Protein AF-A0A932L9A8-F1 (afdb_monomer)

Sequence (144 aa):
MKPASPELDALWASGVFVYADCFEITLRDGQSTLLRLTDHDQDLSLAAETYAHAMIKGARLRVVRGLEVDEQTVEWTPPADYTLRGRPVRELVRKGLFDRGWIVQRRAFAPDWSSPVTGWITIFDGEITDASYLGLPITFNVSS

pLDDT: mean 89.75, std 6.95, range [55.03, 96.31]

Secondary structure (DSSP, 8-state):
-----HHHHHHHHHT--EEEEEEEEE-TTSS-EEEEEESSSS-EEETTEEEEE-EEEEEEEE--SSSSPPEEEEEEE--TT-EETTEEHHHHHHTTTTTT-EEEEEEEEESSTTSPP-EEEEEEEEEEEEEEESSSSEEEEEE-

Structure (mmCIF, N/CA/C/O backbone):
data_AF-A0A932L9A8-F1
#
_entry.id   AF-A0A932L9A8-F1
#
loop_
_atom_site.group_PDB
_atom_site.id
_atom_site.type_symbol
_atom_site.label_atom_id
_atom_site.label_alt_id
_atom_site.label_comp_id
_atom_site.label_asym_id
_atom_site.label_entity_id
_atom_site.label_seq_id
_atom_site.pdbx_PDB_ins_code
_atom_site.Cartn_x
_atom_site.Cartn_y
_atom_site.Cartn_z
_atom_site.occupancy
_atom_site.B_iso_or_equiv
_atom_site.auth_seq_id
_atom_site.auth_comp_id
_atom_site.auth_asym_id
_atom_site.auth_atom_id
_atom_site.pdbx_PDB_model_num
ATOM 1 N N . MET A 1 1 ? -1.277 8.692 -21.605 1.00 55.03 1 MET A N 1
ATOM 2 C CA . MET A 1 1 ? -0.455 7.591 -21.061 1.00 55.03 1 MET A CA 1
ATOM 3 C C . MET A 1 1 ? 0.166 8.115 -19.780 1.00 55.03 1 MET A C 1
ATOM 5 O O . MET A 1 1 ? 0.543 9.281 -19.776 1.00 55.03 1 MET A O 1
ATOM 9 N N . LYS A 1 2 ? 0.165 7.343 -18.688 1.00 70.31 2 LYS A N 1
ATOM 10 C CA . LYS A 1 2 ? 0.819 7.795 -17.451 1.00 70.31 2 LYS A CA 1
ATOM 11 C C . LYS A 1 2 ? 2.333 7.847 -17.694 1.00 70.31 2 LYS A C 1
ATOM 13 O O . LYS A 1 2 ? 2.818 6.976 -18.413 1.00 70.31 2 LYS A O 1
ATOM 18 N N . PRO A 1 3 ? 3.046 8.867 -17.192 1.00 74.81 3 PRO A N 1
ATOM 19 C CA . PRO A 1 3 ? 4.472 9.007 -17.459 1.00 74.81 3 PRO A CA 1
ATOM 20 C C . PRO A 1 3 ? 5.238 7.818 -16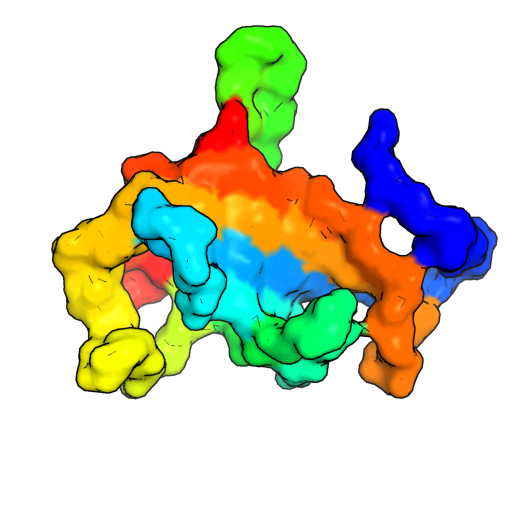.867 1.00 74.81 3 PRO A C 1
ATOM 22 O O . PRO A 1 3 ? 4.991 7.432 -15.725 1.00 74.81 3 PRO A O 1
ATOM 25 N N . ALA A 1 4 ? 6.141 7.249 -17.661 1.00 80.19 4 ALA A N 1
ATOM 26 C CA . ALA A 1 4 ? 7.084 6.210 -17.270 1.00 80.19 4 ALA A CA 1
ATOM 27 C C . ALA A 1 4 ? 8.508 6.767 -17.386 1.00 80.19 4 ALA A C 1
ATOM 29 O O . ALA A 1 4 ? 8.746 7.720 -18.133 1.00 80.19 4 ALA A O 1
ATOM 30 N N . SER A 1 5 ? 9.444 6.216 -16.614 1.00 86.19 5 SER A N 1
ATOM 31 C CA . SER A 1 5 ? 10.850 6.591 -16.750 1.00 86.19 5 SER A CA 1
ATOM 32 C C . SER A 1 5 ? 11.469 5.916 -17.987 1.00 86.19 5 SER A C 1
ATOM 34 O O . SER A 1 5 ? 10.996 4.850 -18.393 1.00 86.19 5 SER A O 1
ATOM 36 N N . PRO A 1 6 ? 12.536 6.479 -18.582 1.00 86.81 6 PRO A N 1
ATOM 37 C CA . PRO A 1 6 ? 13.205 5.866 -19.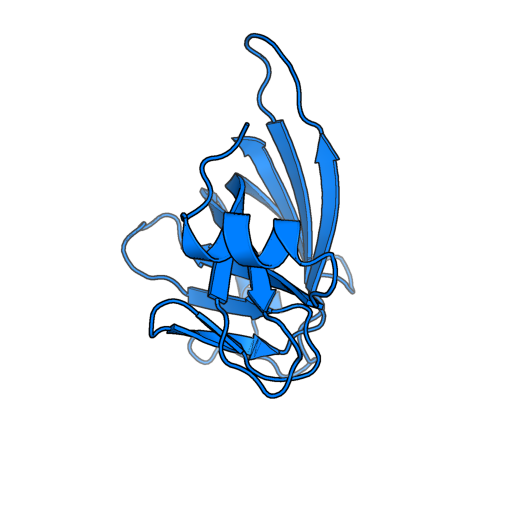733 1.00 86.81 6 PRO A CA 1
ATOM 38 C C . PRO A 1 6 ? 13.704 4.437 -19.464 1.00 86.81 6 PRO A C 1
ATOM 40 O O . PRO A 1 6 ? 13.705 3.592 -20.357 1.00 86.81 6 PRO A O 1
ATOM 43 N N . GLU A 1 7 ? 14.109 4.148 -18.226 1.00 88.38 7 GLU A N 1
ATOM 44 C CA . GLU A 1 7 ? 14.536 2.817 -17.786 1.00 88.38 7 GLU A CA 1
ATOM 45 C C . GLU A 1 7 ? 13.366 1.828 -17.782 1.00 88.38 7 GLU A C 1
ATOM 47 O O . GLU A 1 7 ? 13.528 0.663 -18.148 1.00 88.38 7 GLU A O 1
ATOM 52 N N . LEU A 1 8 ? 12.173 2.299 -17.408 1.00 89.88 8 LEU A N 1
ATOM 53 C CA . LEU A 1 8 ? 10.960 1.493 -17.423 1.00 89.88 8 LEU A CA 1
ATOM 54 C C . LEU A 1 8 ? 10.486 1.209 -18.854 1.00 89.88 8 LEU A C 1
ATOM 56 O O . LEU A 1 8 ? 10.094 0.080 -19.144 1.00 89.88 8 LEU A O 1
ATOM 60 N N . ASP A 1 9 ? 10.591 2.183 -19.760 1.00 91.94 9 ASP A N 1
ATOM 61 C CA . ASP A 1 9 ? 10.286 1.978 -21.182 1.00 91.94 9 ASP A CA 1
ATOM 62 C C . ASP A 1 9 ? 11.214 0.925 -21.809 1.00 91.94 9 ASP A C 1
ATOM 64 O O . ASP A 1 9 ? 10.758 0.047 -22.545 1.00 91.94 9 ASP A O 1
ATOM 68 N N . ALA A 1 10 ? 12.509 0.959 -21.475 1.00 90.69 10 ALA A N 1
ATOM 69 C CA . ALA A 1 10 ? 13.469 -0.059 -21.899 1.00 90.69 10 ALA A CA 1
ATOM 70 C C . ALA A 1 10 ? 13.137 -1.450 -21.331 1.00 90.69 10 ALA A C 1
ATOM 72 O O . ALA A 1 10 ? 13.203 -2.446 -22.057 1.00 90.69 10 ALA A O 1
ATOM 73 N N . LEU A 1 11 ? 12.733 -1.529 -20.058 1.00 92.06 11 LEU A N 1
ATOM 74 C CA . LEU A 1 11 ? 12.304 -2.784 -19.445 1.00 92.06 11 LEU A CA 1
ATOM 75 C C . LEU A 1 11 ? 11.045 -3.340 -20.124 1.00 92.06 11 LEU A C 1
ATOM 77 O O . LEU A 1 11 ? 10.997 -4.523 -20.455 1.00 92.06 11 LEU A O 1
ATOM 81 N N . TRP A 1 12 ? 10.044 -2.5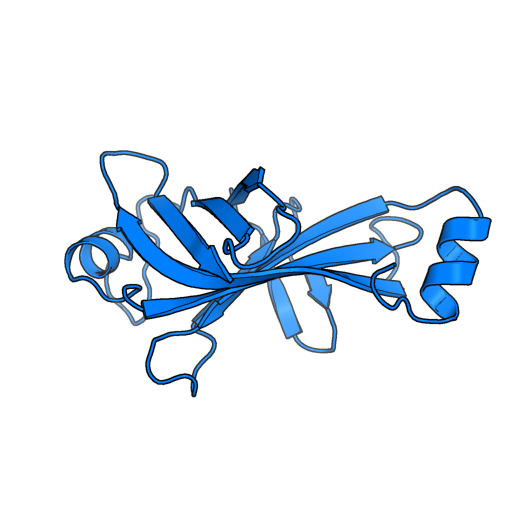07 -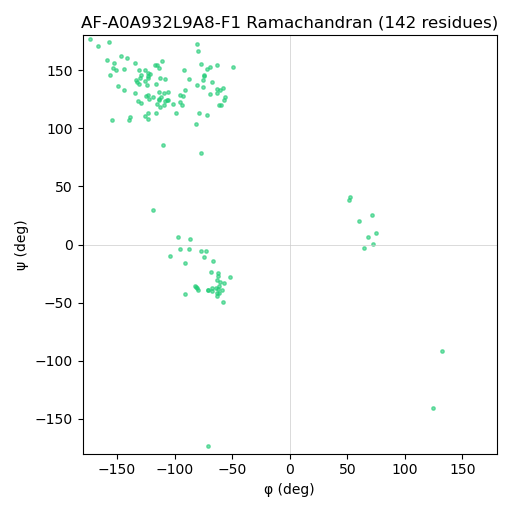20.402 1.00 91.94 12 TRP A N 1
ATOM 82 C CA . TRP A 1 12 ? 8.846 -2.939 -21.121 1.00 91.94 12 TRP A CA 1
ATOM 83 C C . TRP A 1 12 ? 9.142 -3.380 -22.552 1.00 91.94 12 TRP A C 1
ATOM 85 O O . TRP A 1 12 ? 8.578 -4.377 -23.004 1.00 91.94 12 TRP A O 1
ATOM 95 N N . ALA A 1 13 ? 10.060 -2.702 -23.243 1.00 92.00 13 ALA A N 1
ATOM 96 C CA . ALA A 1 13 ? 10.507 -3.105 -24.573 1.00 92.00 13 ALA A CA 1
ATOM 97 C C . ALA A 1 13 ? 11.181 -4.490 -24.580 1.00 92.00 13 ALA A C 1
ATOM 99 O O . ALA A 1 13 ? 11.125 -5.184 -25.594 1.00 92.00 13 ALA A O 1
ATOM 100 N N . SER A 1 14 ? 11.775 -4.919 -23.458 1.00 91.50 14 SER A N 1
ATOM 101 C CA . SER A 1 14 ? 12.356 -6.263 -23.329 1.00 91.50 14 SER A CA 1
ATOM 102 C C . SER A 1 14 ? 11.304 -7.385 -23.326 1.00 91.50 14 SER A C 1
ATOM 104 O O . SER A 1 14 ? 11.622 -8.526 -23.656 1.00 91.50 14 SER A O 1
ATOM 106 N N . GLY A 1 15 ? 10.053 -7.073 -22.959 1.00 91.62 15 GLY A N 1
ATOM 107 C CA . GLY A 1 15 ? 8.942 -8.026 -22.880 1.00 91.62 15 GLY A CA 1
ATOM 108 C C . GLY A 1 15 ? 8.998 -9.013 -21.706 1.00 91.62 15 GLY A C 1
ATOM 109 O O . GLY A 1 15 ? 8.088 -9.830 -21.573 1.00 91.62 15 GLY A O 1
ATOM 110 N N . VAL A 1 16 ? 10.022 -8.942 -20.850 1.00 92.19 16 VAL A N 1
ATOM 111 C CA . VAL A 1 16 ? 10.187 -9.815 -19.679 1.00 92.19 16 VAL A CA 1
ATOM 112 C C . VAL A 1 16 ? 10.361 -8.952 -18.436 1.00 92.19 16 VAL A C 1
ATOM 114 O O . VAL A 1 16 ? 11.365 -8.264 -18.281 1.00 92.19 16 VAL A O 1
ATOM 117 N N . PHE A 1 17 ? 9.360 -8.969 -17.559 1.00 94.88 17 PHE A N 1
ATOM 118 C CA . PHE A 1 17 ? 9.370 -8.223 -16.306 1.00 94.88 17 PHE A CA 1
ATOM 119 C C . PHE A 1 17 ? 8.381 -8.822 -15.305 1.00 94.88 17 PHE A C 1
ATOM 121 O O . PHE A 1 17 ? 7.411 -9.488 -15.675 1.00 94.88 17 PHE A O 1
ATOM 128 N N . VAL A 1 18 ? 8.608 -8.529 -14.031 1.00 95.19 18 VAL A N 1
ATOM 129 C CA . VAL A 1 18 ? 7.684 -8.782 -12.925 1.00 95.19 18 VAL A CA 1
ATOM 130 C C . VAL A 1 18 ? 7.153 -7.457 -12.385 1.00 95.19 18 VAL A C 1
ATOM 132 O O . VAL A 1 18 ? 7.765 -6.404 -12.588 1.00 95.19 18 VAL A O 1
ATOM 135 N N . TYR A 1 19 ? 6.003 -7.496 -11.712 1.00 95.38 19 TYR A N 1
ATOM 136 C CA . TYR A 1 19 ? 5.437 -6.315 -11.073 1.00 95.38 19 TYR A CA 1
ATOM 137 C C . TYR A 1 19 ? 4.746 -6.649 -9.754 1.00 95.38 19 TYR A C 1
ATOM 139 O O . TYR A 1 19 ? 4.191 -7.736 -9.605 1.00 95.38 19 TYR A O 1
ATOM 147 N N . ALA A 1 20 ? 4.741 -5.676 -8.846 1.00 95.75 20 ALA A N 1
ATOM 148 C CA . ALA A 1 20 ? 3.980 -5.681 -7.599 1.00 95.75 20 ALA A CA 1
ATOM 149 C C . ALA A 1 20 ? 3.216 -4.363 -7.454 1.00 95.75 20 ALA A C 1
ATOM 151 O O . ALA A 1 20 ? 3.677 -3.316 -7.925 1.00 95.75 20 ALA A O 1
ATOM 152 N N . ASP A 1 21 ? 2.074 -4.401 -6.780 1.00 95.88 21 ASP A N 1
ATOM 153 C CA . ASP A 1 21 ? 1.360 -3.206 -6.365 1.00 95.88 21 ASP A CA 1
ATOM 154 C C . ASP A 1 21 ? 1.811 -2.783 -4.956 1.00 95.88 21 ASP A C 1
ATOM 156 O O . ASP A 1 21 ? 1.908 -3.566 -4.010 1.00 95.88 21 ASP A O 1
ATOM 160 N N . CYS A 1 22 ? 2.095 -1.494 -4.828 1.00 95.38 22 CYS A N 1
ATOM 161 C CA . CYS A 1 22 ? 2.551 -0.815 -3.630 1.00 95.38 22 CYS A CA 1
ATOM 162 C C . CYS A 1 22 ? 1.526 0.250 -3.247 1.00 95.38 22 CYS A C 1
ATOM 164 O O . CYS A 1 22 ? 1.177 1.111 -4.053 1.00 95.38 22 CYS A O 1
ATOM 166 N N . PHE A 1 23 ? 1.071 0.218 -2.006 1.00 95.81 23 PHE A N 1
ATOM 167 C CA . PHE A 1 23 ? 0.070 1.114 -1.455 1.00 95.81 23 PHE A CA 1
ATOM 168 C C . PHE A 1 23 ? 0.715 1.988 -0.394 1.00 95.81 23 PHE A C 1
ATOM 170 O O . PHE A 1 23 ? 1.310 1.493 0.566 1.00 95.81 23 PHE A O 1
ATOM 177 N N . GLU A 1 24 ? 0.577 3.292 -0.564 1.00 94.88 24 GLU A N 1
ATOM 178 C CA . GLU A 1 24 ? 0.953 4.281 0.429 1.00 94.88 24 GLU A CA 1
ATOM 179 C C . GLU A 1 24 ? -0.313 4.894 1.019 1.00 94.88 24 GLU A C 1
ATOM 181 O O . GLU A 1 24 ? -1.133 5.422 0.274 1.00 94.88 24 GLU A O 1
ATOM 186 N N . ILE A 1 25 ? -0.470 4.818 2.342 1.00 93.50 25 ILE A N 1
ATOM 187 C CA . ILE A 1 25 ? -1.621 5.378 3.058 1.00 93.50 25 ILE A CA 1
ATOM 188 C C . ILE A 1 25 ? -1.139 6.503 3.974 1.00 93.50 25 ILE A C 1
ATOM 190 O O . ILE A 1 25 ? -0.324 6.277 4.879 1.00 93.50 25 ILE A O 1
ATOM 194 N N . THR A 1 26 ? -1.666 7.707 3.766 1.00 92.81 26 THR A N 1
ATOM 195 C CA . THR A 1 26 ? -1.387 8.897 4.581 1.00 92.81 26 THR A CA 1
ATOM 196 C C . THR A 1 26 ? -2.644 9.337 5.336 1.00 92.81 26 THR A C 1
ATOM 198 O O . THR A 1 26 ? -3.773 9.070 4.921 1.00 92.81 26 THR A O 1
ATOM 201 N N . LEU A 1 27 ? -2.464 9.975 6.496 1.00 87.06 27 LEU A N 1
ATOM 202 C CA . LEU A 1 27 ? -3.582 10.557 7.245 1.00 87.06 27 LEU A CA 1
ATOM 203 C C . LEU A 1 27 ? -4.016 11.896 6.666 1.00 87.06 27 LEU A C 1
ATOM 205 O O . LEU A 1 27 ? -3.272 12.552 5.945 1.00 87.06 27 LEU A O 1
ATOM 209 N N . ARG A 1 28 ? -5.188 12.353 7.113 1.00 81.75 28 ARG A N 1
ATOM 210 C CA . ARG A 1 28 ? -5.714 13.695 6.844 1.00 81.75 28 ARG A CA 1
ATOM 211 C C . ARG A 1 28 ? -4.737 14.829 7.181 1.00 81.75 28 ARG A C 1
ATOM 213 O O . ARG A 1 28 ? -4.827 15.899 6.590 1.00 81.75 28 ARG A O 1
ATOM 220 N N . ASP A 1 29 ? -3.832 14.630 8.143 1.00 74.25 29 ASP A N 1
ATOM 221 C CA . ASP A 1 29 ? -2.811 15.635 8.463 1.00 74.25 29 ASP A CA 1
ATOM 222 C C . ASP A 1 29 ? -1.791 15.834 7.328 1.00 74.25 29 ASP A C 1
ATOM 224 O O . ASP A 1 29 ? -1.075 16.833 7.337 1.00 74.25 29 ASP A O 1
ATOM 228 N N . GLY A 1 30 ? -1.743 14.923 6.346 1.00 60.72 30 GLY A N 1
ATOM 229 C CA . GLY A 1 30 ? -0.911 14.981 5.143 1.00 60.72 30 GLY A CA 1
ATOM 230 C C . GLY A 1 30 ? 0.596 14.934 5.406 1.00 60.72 30 GLY A C 1
ATOM 231 O O . GLY A 1 30 ? 1.379 14.925 4.462 1.00 60.72 30 GLY A O 1
ATOM 232 N N . GLN A 1 31 ? 1.016 14.915 6.673 1.00 59.50 31 GLN A N 1
ATOM 233 C CA . GLN A 1 31 ? 2.409 15.093 7.083 1.00 59.50 31 GLN A CA 1
ATOM 234 C C . GLN A 1 31 ? 3.082 13.782 7.483 1.00 59.50 31 GLN A C 1
ATOM 236 O O . GLN A 1 31 ? 4.291 13.756 7.701 1.00 59.50 31 GLN A O 1
ATOM 241 N N . SER A 1 32 ? 2.335 12.685 7.611 1.00 69.62 32 SER A N 1
ATOM 242 C CA . SER A 1 32 ? 2.905 11.390 7.981 1.00 69.62 32 SER A CA 1
ATOM 243 C C . SER A 1 32 ? 2.294 10.252 7.172 1.00 69.62 32 SER A C 1
ATOM 245 O O . SER A 1 32 ? 1.148 9.854 7.396 1.00 69.62 32 SER A O 1
ATOM 247 N N . THR A 1 33 ? 3.097 9.681 6.272 1.00 74.12 33 THR A N 1
ATOM 248 C CA . THR A 1 33 ? 2.834 8.358 5.702 1.00 74.12 33 THR A CA 1
ATOM 249 C C . THR A 1 33 ? 2.793 7.341 6.836 1.00 74.12 33 THR A C 1
ATOM 251 O O . THR A 1 33 ? 3.753 7.194 7.592 1.00 74.12 33 THR A O 1
ATOM 254 N N . LEU A 1 34 ? 1.656 6.665 6.991 1.00 81.44 34 LEU A N 1
ATOM 255 C CA . LEU A 1 34 ? 1.464 5.687 8.059 1.00 81.44 34 LEU A CA 1
ATOM 256 C C . LEU A 1 34 ? 1.843 4.284 7.636 1.00 81.44 34 LEU A C 1
ATOM 258 O O . LEU A 1 34 ? 2.392 3.530 8.435 1.00 81.44 34 LEU A O 1
ATOM 262 N N . LEU A 1 35 ? 1.445 3.917 6.422 1.00 91.00 35 LEU A N 1
ATOM 263 C CA . LEU A 1 35 ? 1.522 2.552 5.940 1.00 91.00 35 LEU A CA 1
ATOM 264 C C . LEU A 1 35 ? 2.088 2.567 4.531 1.00 91.00 35 LEU A C 1
ATOM 266 O O . LEU A 1 35 ? 1.613 3.302 3.666 1.00 91.00 35 LEU A O 1
ATOM 270 N N . ARG A 1 36 ? 3.093 1.725 4.327 1.00 94.94 36 ARG A N 1
ATOM 271 C CA . ARG A 1 36 ? 3.641 1.373 3.024 1.00 94.94 36 ARG A CA 1
ATOM 272 C C . ARG A 1 36 ? 3.536 -0.132 2.920 1.00 94.94 36 ARG A C 1
ATOM 274 O O . ARG A 1 36 ? 4.212 -0.843 3.658 1.00 94.94 36 ARG A O 1
ATOM 281 N N . LEU A 1 37 ? 2.616 -0.591 2.087 1.00 95.94 37 LEU A N 1
ATOM 282 C CA . LEU A 1 37 ? 2.232 -1.993 1.983 1.00 95.94 37 LEU A CA 1
ATOM 283 C C . LEU A 1 37 ? 2.433 -2.460 0.548 1.00 95.94 37 LEU A C 1
ATOM 285 O O . LEU A 1 37 ? 2.164 -1.698 -0.375 1.00 95.94 37 LEU A O 1
ATOM 289 N N . THR A 1 38 ? 2.867 -3.693 0.345 1.00 96.31 38 THR A N 1
ATOM 290 C CA . THR A 1 38 ? 2.919 -4.311 -0.984 1.00 96.31 38 THR A CA 1
ATOM 291 C C . THR A 1 38 ? 2.120 -5.604 -1.003 1.00 96.31 38 THR A C 1
ATOM 293 O O . THR A 1 38 ? 2.016 -6.277 0.022 1.00 96.31 38 THR A O 1
ATOM 296 N N . ASP A 1 39 ? 1.528 -5.917 -2.155 1.00 95.56 39 ASP A N 1
ATOM 297 C CA . ASP A 1 39 ? 0.873 -7.203 -2.414 1.00 95.56 39 ASP A CA 1
ATOM 298 C C . ASP A 1 39 ? 1.870 -8.337 -2.710 1.00 95.56 39 ASP A C 1
ATOM 300 O O . ASP A 1 39 ? 1.469 -9.493 -2.840 1.00 95.56 39 ASP A O 1
ATOM 304 N N . HIS A 1 40 ? 3.164 -8.017 -2.808 1.00 94.50 40 HIS A N 1
ATOM 305 C CA . HIS A 1 40 ? 4.227 -8.997 -2.953 1.00 94.50 40 HIS A CA 1
ATOM 306 C C . HIS A 1 40 ? 4.461 -9.777 -1.652 1.00 94.50 40 HIS A C 1
ATOM 308 O O . HIS A 1 40 ? 4.288 -9.251 -0.555 1.00 94.50 40 HIS A O 1
ATOM 314 N N . ASP A 1 41 ? 4.929 -11.022 -1.775 1.00 91.50 41 ASP A N 1
ATOM 315 C CA . ASP A 1 41 ? 5.187 -11.927 -0.644 1.00 91.50 41 ASP A CA 1
ATOM 316 C C . ASP A 1 41 ? 6.431 -11.551 0.186 1.00 91.50 41 ASP A C 1
ATOM 318 O O . ASP A 1 41 ? 6.722 -12.187 1.200 1.00 91.50 41 ASP A O 1
ATOM 322 N N . GLN A 1 42 ? 7.196 -10.546 -0.246 1.00 91.81 42 GLN A N 1
ATOM 323 C CA . GLN A 1 42 ? 8.391 -10.048 0.434 1.00 91.81 42 GLN A CA 1
ATOM 324 C C . GLN A 1 42 ? 8.385 -8.523 0.483 1.00 91.81 42 GLN A C 1
ATOM 326 O O . GLN A 1 42 ? 7.762 -7.861 -0.350 1.00 91.81 42 GLN A O 1
ATOM 331 N N . ASP A 1 43 ? 9.105 -7.971 1.457 1.00 93.56 43 ASP A N 1
ATOM 332 C CA . ASP A 1 43 ? 9.275 -6.528 1.568 1.00 93.56 43 ASP A CA 1
ATOM 333 C C . ASP A 1 43 ? 9.965 -5.981 0.317 1.00 93.56 43 ASP A C 1
ATOM 335 O O . ASP A 1 43 ? 10.985 -6.506 -0.137 1.00 93.56 43 ASP A O 1
ATOM 339 N N . LEU A 1 44 ? 9.416 -4.897 -0.226 1.00 92.62 44 LEU A N 1
ATOM 340 C CA . LEU A 1 44 ? 9.908 -4.286 -1.451 1.00 92.62 44 LEU A CA 1
ATOM 341 C C . LEU A 1 44 ? 10.487 -2.905 -1.163 1.00 92.62 44 LEU A C 1
ATOM 343 O O . LEU A 1 44 ? 9.846 -2.061 -0.539 1.00 92.62 44 LEU A O 1
ATOM 347 N N . SER A 1 45 ? 11.689 -2.649 -1.670 1.00 91.25 45 SER A N 1
ATOM 348 C CA . SER A 1 45 ? 12.306 -1.323 -1.611 1.00 91.25 45 SER A CA 1
ATOM 349 C C . SER A 1 45 ? 12.001 -0.537 -2.884 1.00 91.25 45 SER A C 1
ATOM 351 O O . SER A 1 45 ? 12.387 -0.941 -3.981 1.00 91.25 45 SER A O 1
ATOM 353 N N . LEU A 1 46 ? 11.339 0.609 -2.734 1.00 88.12 46 LEU A N 1
ATOM 354 C CA . LEU A 1 46 ? 10.942 1.509 -3.814 1.00 88.12 46 LEU A CA 1
ATOM 355 C C . LEU A 1 46 ? 11.327 2.945 -3.446 1.00 88.12 46 LEU A C 1
ATOM 357 O O . LEU A 1 46 ? 10.880 3.457 -2.426 1.00 88.12 46 LEU A O 1
ATOM 361 N N . ALA A 1 47 ? 12.123 3.615 -4.286 1.00 82.94 47 ALA A N 1
ATOM 362 C CA . ALA A 1 47 ? 12.517 5.020 -4.093 1.00 82.94 47 ALA A CA 1
ATOM 363 C C . ALA A 1 47 ? 13.126 5.330 -2.703 1.00 82.94 47 ALA A C 1
ATOM 365 O O . ALA A 1 47 ? 12.834 6.365 -2.114 1.00 82.94 47 ALA A O 1
ATOM 366 N N . ALA A 1 48 ? 13.974 4.426 -2.194 1.00 84.50 48 ALA A N 1
ATOM 367 C CA . ALA A 1 48 ? 14.573 4.457 -0.850 1.00 84.50 48 ALA A CA 1
ATOM 368 C C . ALA A 1 48 ? 13.602 4.237 0.329 1.00 84.50 48 ALA A C 1
ATOM 370 O O . ALA A 1 48 ? 14.022 4.311 1.480 1.00 84.50 48 ALA A O 1
ATOM 371 N N . GLU A 1 49 ? 12.342 3.900 0.056 1.00 90.50 49 GLU A N 1
ATOM 372 C CA . GLU A 1 49 ? 11.348 3.542 1.063 1.00 90.50 49 GLU A CA 1
ATOM 373 C C . GLU A 1 49 ? 11.048 2.043 1.023 1.00 90.50 49 GLU A C 1
ATOM 375 O O . GLU A 1 49 ? 10.974 1.436 -0.047 1.00 90.50 49 GLU A O 1
ATOM 380 N N . THR A 1 50 ? 10.844 1.440 2.192 1.00 93.00 50 THR A N 1
ATOM 381 C CA . THR A 1 50 ? 10.470 0.025 2.306 1.00 93.00 50 THR A CA 1
ATOM 382 C C . THR A 1 50 ? 8.956 -0.114 2.424 1.00 93.00 50 THR A C 1
ATOM 384 O O . THR A 1 50 ? 8.318 0.524 3.264 1.00 93.00 50 THR A O 1
ATOM 387 N N . TYR A 1 51 ? 8.391 -0.965 1.576 1.00 95.19 51 TYR A N 1
ATOM 388 C CA . TYR A 1 51 ? 7.001 -1.390 1.595 1.00 95.19 51 TYR A CA 1
ATOM 389 C C . TYR A 1 51 ? 6.943 -2.779 2.219 1.00 95.19 51 TYR A C 1
ATOM 391 O O . TYR A 1 51 ? 7.574 -3.707 1.719 1.00 95.19 51 TYR A O 1
ATOM 399 N N . ALA A 1 52 ? 6.200 -2.908 3.315 1.00 95.56 52 ALA A N 1
ATOM 400 C CA . ALA A 1 52 ? 6.047 -4.173 4.014 1.00 95.56 52 ALA A CA 1
ATOM 401 C C . ALA A 1 52 ? 5.092 -5.094 3.246 1.00 95.56 52 ALA A C 1
ATOM 403 O O . ALA A 1 52 ? 4.024 -4.649 2.811 1.00 95.56 52 ALA A O 1
ATOM 404 N N . HIS A 1 53 ? 5.447 -6.368 3.108 1.00 94.69 53 HIS A N 1
ATOM 405 C CA . HIS A 1 53 ? 4.544 -7.366 2.536 1.00 94.69 53 HIS A CA 1
ATOM 406 C C . HIS A 1 53 ? 3.244 -7.451 3.345 1.00 94.69 53 HIS A C 1
ATOM 408 O O . HIS A 1 53 ? 3.239 -7.470 4.580 1.00 94.69 53 HIS A O 1
ATOM 414 N N . ALA A 1 54 ? 2.112 -7.474 2.650 1.00 94.94 54 ALA A N 1
ATOM 415 C CA . ALA A 1 54 ? 0.804 -7.535 3.276 1.00 94.94 54 ALA A CA 1
ATOM 416 C C . ALA A 1 54 ? -0.224 -8.197 2.360 1.00 94.94 54 ALA A C 1
ATOM 418 O O . ALA A 1 54 ? -0.147 -8.144 1.140 1.00 94.94 54 ALA A O 1
ATOM 419 N N . MET A 1 55 ? -1.276 -8.745 2.967 1.00 94.50 55 MET A N 1
ATOM 420 C CA . MET A 1 55 ? -2.455 -9.185 2.228 1.00 94.50 55 MET A CA 1
ATOM 421 C C . MET A 1 55 ? -3.301 -7.958 1.851 1.00 94.50 55 MET A C 1
ATOM 423 O O . MET A 1 55 ? -4.272 -7.624 2.536 1.00 94.50 55 MET A O 1
ATOM 427 N N . ILE A 1 56 ? -2.885 -7.240 0.808 1.00 94.88 56 ILE A N 1
ATOM 428 C CA . ILE A 1 56 ? -3.528 -6.026 0.294 1.00 94.88 56 ILE A CA 1
ATOM 429 C C . ILE A 1 56 ? -3.764 -6.142 -1.212 1.00 94.88 56 ILE A C 1
ATOM 431 O O . ILE A 1 56 ? -2.981 -6.764 -1.918 1.00 94.88 56 ILE A O 1
ATOM 435 N N . LYS A 1 57 ? -4.854 -5.561 -1.718 1.00 93.12 57 LYS A N 1
ATOM 436 C CA . LYS A 1 57 ? -5.135 -5.508 -3.160 1.00 93.12 57 LYS A CA 1
ATOM 437 C C . LYS A 1 57 ? -6.008 -4.311 -3.530 1.00 93.12 57 LYS A C 1
ATOM 439 O O . LYS A 1 57 ? -6.872 -3.894 -2.757 1.00 93.12 57 LYS A O 1
ATOM 444 N N . GLY A 1 58 ? -5.853 -3.827 -4.760 1.00 87.56 58 GLY A N 1
ATOM 445 C CA . GLY A 1 58 ? -6.831 -2.952 -5.408 1.00 87.56 58 GLY A CA 1
ATOM 446 C C . GLY A 1 58 ? -7.960 -3.800 -5.994 1.00 87.56 58 GLY A C 1
ATOM 447 O O . GLY A 1 58 ? -7.772 -4.456 -7.014 1.00 87.56 58 GLY A O 1
ATOM 448 N N . ALA A 1 59 ? -9.121 -3.832 -5.342 1.00 78.38 59 ALA A N 1
ATOM 449 C CA . ALA A 1 59 ? -10.209 -4.752 -5.677 1.00 78.38 59 ALA A CA 1
ATOM 450 C C . ALA A 1 59 ? -11.067 -4.277 -6.861 1.00 78.38 59 ALA A C 1
ATOM 452 O O . ALA A 1 59 ? -11.532 -5.092 -7.659 1.00 78.38 59 ALA A O 1
ATOM 453 N N . ARG A 1 60 ? -11.306 -2.966 -6.975 1.00 80.94 60 ARG A N 1
ATOM 454 C CA . ARG A 1 60 ? -12.111 -2.358 -8.047 1.00 80.94 60 ARG A CA 1
ATOM 455 C C . ARG A 1 60 ? -11.516 -1.013 -8.419 1.00 80.94 60 ARG A C 1
ATOM 457 O O . ARG A 1 60 ? -11.232 -0.237 -7.521 1.00 80.94 60 ARG A O 1
ATOM 464 N N . LEU A 1 61 ? -11.353 -0.747 -9.712 1.00 88.94 61 LEU A N 1
ATOM 465 C CA . LEU A 1 61 ? -10.918 0.543 -10.243 1.00 88.94 61 LEU A CA 1
ATOM 466 C C . LEU A 1 61 ? -11.902 0.975 -11.333 1.00 88.94 61 LEU A C 1
ATOM 468 O O . LEU A 1 61 ? -12.095 0.255 -12.315 1.00 88.94 61 LEU A O 1
ATOM 472 N N . ARG A 1 62 ? -12.515 2.143 -11.157 1.00 90.12 62 ARG A N 1
ATOM 473 C CA . ARG A 1 62 ? -13.408 2.783 -12.119 1.00 90.12 62 ARG A CA 1
ATOM 474 C C . ARG A 1 62 ? -12.771 4.095 -12.553 1.00 90.12 62 ARG A C 1
ATOM 476 O O . ARG A 1 62 ? -12.650 5.010 -11.752 1.00 90.12 62 ARG A O 1
ATOM 483 N N . VAL A 1 63 ? -12.382 4.152 -13.824 1.00 85.81 63 VAL A N 1
ATOM 484 C CA . VAL A 1 63 ? -11.815 5.351 -14.448 1.00 85.81 63 VAL A CA 1
ATOM 485 C C . VAL A 1 63 ? -12.848 5.948 -15.389 1.00 85.81 63 VAL A C 1
ATOM 487 O O . VAL A 1 63 ? -13.341 5.253 -16.285 1.00 85.81 63 VAL A O 1
ATOM 490 N N . VAL A 1 64 ? -13.177 7.220 -15.198 1.00 85.44 64 VAL A N 1
ATOM 491 C CA . VAL A 1 64 ? -14.200 7.935 -15.963 1.00 85.44 64 VAL A CA 1
ATOM 492 C C . VAL A 1 64 ? -13.559 9.089 -16.732 1.00 85.44 64 VAL A C 1
ATOM 494 O O . VAL A 1 64 ? -12.490 9.589 -16.403 1.00 85.44 64 VAL A O 1
ATOM 497 N N . ARG A 1 65 ? -14.184 9.496 -17.839 1.00 83.38 65 ARG A N 1
ATOM 498 C CA . ARG A 1 65 ? -13.790 10.705 -18.574 1.00 83.38 65 ARG A CA 1
ATOM 499 C C . ARG A 1 65 ? -14.819 11.792 -18.307 1.00 83.38 65 ARG A C 1
ATOM 501 O O . ARG A 1 65 ? -16.006 11.543 -18.494 1.00 83.38 65 ARG A O 1
ATOM 508 N N . GLY A 1 66 ? -14.377 12.997 -17.963 1.00 81.69 66 GLY A N 1
ATOM 509 C CA . GLY A 1 66 ? -15.260 14.143 -17.742 1.00 81.69 66 GLY A CA 1
ATOM 510 C C . GLY A 1 66 ? -15.065 14.750 -16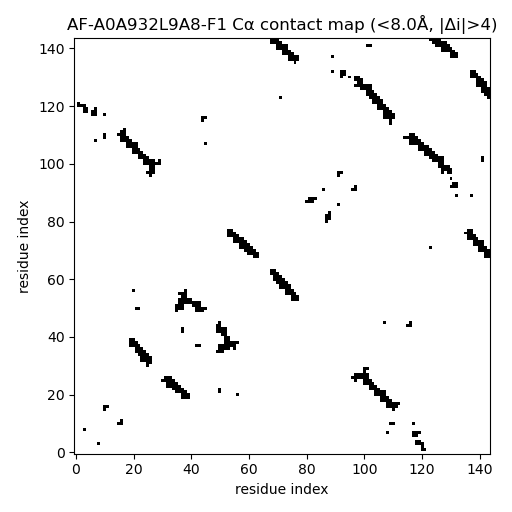.358 1.00 81.69 66 GLY A C 1
ATOM 511 O O . GLY A 1 66 ? -13.933 14.885 -15.914 1.00 81.69 66 GLY A O 1
ATOM 512 N N . LEU A 1 67 ? -16.166 15.152 -15.721 1.00 84.88 67 LEU A N 1
ATOM 513 C CA . LEU A 1 67 ? -16.175 15.780 -14.391 1.00 84.88 67 LEU A CA 1
ATOM 514 C C . LEU A 1 67 ? -16.437 14.783 -13.251 1.00 84.88 67 LEU A C 1
ATOM 516 O O . LEU A 1 67 ? -16.461 15.184 -12.091 1.00 84.88 67 LEU A O 1
ATOM 520 N N . GLU A 1 68 ? -16.698 13.516 -13.573 1.00 85.50 68 GLU A N 1
ATOM 521 C CA . GLU A 1 68 ? -16.832 12.463 -12.567 1.00 85.50 68 GLU A CA 1
ATOM 522 C C . GLU A 1 68 ? -15.453 12.070 -12.032 1.00 85.50 68 GLU A C 1
ATOM 524 O O . GLU A 1 68 ? -14.491 12.006 -12.797 1.00 85.50 68 GLU A O 1
ATOM 529 N N . VAL A 1 69 ? -15.389 11.806 -10.728 1.00 87.00 69 VAL A N 1
ATOM 530 C CA . VAL A 1 69 ? -14.183 11.337 -10.035 1.00 87.00 69 VAL A CA 1
ATOM 531 C C . VAL A 1 69 ? -13.911 9.870 -10.362 1.00 87.00 69 VAL A C 1
ATOM 533 O O . VAL A 1 69 ? -14.849 9.081 -10.528 1.00 87.00 69 VAL A O 1
ATOM 536 N N . ASP A 1 70 ? -12.634 9.496 -10.434 1.00 90.44 70 ASP A N 1
ATOM 537 C CA . ASP A 1 70 ? -12.261 8.085 -10.492 1.00 90.44 70 ASP A CA 1
ATOM 538 C C . ASP A 1 70 ? -12.445 7.468 -9.105 1.00 90.44 70 ASP A C 1
ATOM 540 O O . ASP A 1 70 ? -12.208 8.108 -8.080 1.00 90.44 70 ASP A O 1
ATOM 544 N N . GLU A 1 71 ? -12.855 6.206 -9.067 1.00 93.50 71 GLU A N 1
ATOM 545 C CA . GLU A 1 71 ? -13.147 5.499 -7.823 1.00 93.50 71 GLU A CA 1
ATOM 546 C C . GLU A 1 71 ? -12.319 4.223 -7.740 1.00 93.50 71 GLU A C 1
ATOM 548 O O . GLU A 1 71 ? -12.206 3.456 -8.704 1.00 93.50 71 GLU A O 1
ATOM 553 N N . GLN A 1 72 ? -11.776 3.958 -6.557 1.00 94.88 72 GLN A N 1
ATOM 554 C CA . GLN A 1 72 ? -11.087 2.719 -6.254 1.00 94.88 72 GLN A CA 1
ATOM 555 C C . GLN A 1 72 ? -11.532 2.145 -4.910 1.00 94.88 72 GLN A C 1
ATOM 557 O O . GLN A 1 72 ? -11.702 2.859 -3.928 1.00 94.88 72 GLN A O 1
ATOM 562 N N . THR A 1 73 ? -11.660 0.820 -4.855 1.00 94.56 73 THR A N 1
ATOM 563 C CA . THR A 1 73 ? -11.764 0.078 -3.596 1.00 94.56 73 THR A CA 1
ATOM 564 C C . THR A 1 73 ? -10.451 -0.649 -3.330 1.00 94.56 73 THR A C 1
ATOM 566 O O . THR A 1 73 ? -10.015 -1.455 -4.158 1.00 94.56 73 THR A O 1
ATOM 569 N N . VAL A 1 74 ? -9.843 -0.399 -2.171 1.00 95.38 74 VAL A N 1
ATOM 570 C CA . VAL A 1 74 ? -8.657 -1.113 -1.676 1.00 95.38 74 VAL A CA 1
ATOM 571 C C . VAL A 1 74 ? -9.061 -1.994 -0.501 1.00 95.38 74 VAL A C 1
ATOM 573 O O . VAL A 1 74 ? -9.721 -1.544 0.433 1.00 95.38 74 VAL A O 1
ATOM 576 N N . GLU A 1 75 ? -8.659 -3.260 -0.541 1.00 95.81 75 GLU A N 1
ATOM 577 C CA . GLU A 1 75 ? -8.934 -4.235 0.511 1.00 95.81 75 GLU A CA 1
ATOM 578 C C . GLU A 1 75 ? -7.628 -4.641 1.185 1.00 95.81 75 GLU A C 1
ATOM 580 O O . GLU A 1 75 ? -6.713 -5.128 0.522 1.00 95.81 75 GLU A O 1
ATOM 585 N N . TRP A 1 76 ? -7.557 -4.482 2.504 1.00 95.00 76 TRP A N 1
ATOM 586 C CA . TRP A 1 76 ? -6.406 -4.875 3.309 1.00 95.00 76 TRP A CA 1
ATOM 587 C C . TRP A 1 76 ? -6.819 -5.822 4.434 1.00 95.00 76 TRP A C 1
ATOM 589 O O . TRP A 1 76 ? -7.720 -5.540 5.225 1.00 95.00 76 TRP A O 1
ATOM 599 N N . THR A 1 77 ? -6.133 -6.955 4.526 1.00 94.81 77 THR A N 1
ATOM 600 C CA . THR A 1 77 ? -6.329 -7.971 5.562 1.00 94.81 77 THR A CA 1
ATOM 601 C C . THR A 1 77 ? -5.114 -7.978 6.491 1.00 94.81 77 THR A C 1
ATOM 603 O O . THR A 1 77 ? -4.184 -8.757 6.279 1.00 94.81 77 THR A O 1
ATOM 606 N N . PRO A 1 78 ? -5.072 -7.113 7.519 1.00 92.25 78 PRO A N 1
ATOM 607 C CA . PRO A 1 78 ? -3.986 -7.145 8.487 1.00 92.25 78 PRO A CA 1
ATOM 608 C C . PRO A 1 78 ? -4.052 -8.400 9.374 1.00 92.25 78 PRO A C 1
ATOM 610 O O . PRO A 1 78 ? -5.155 -8.890 9.667 1.00 92.25 78 PRO A O 1
ATOM 613 N N . PRO A 1 79 ? -2.899 -8.860 9.899 1.00 90.94 79 PRO A N 1
ATOM 614 C CA . PRO A 1 79 ? -2.845 -9.820 10.999 1.00 90.94 79 PRO A CA 1
ATOM 615 C C . PRO A 1 79 ? -3.752 -9.425 12.174 1.00 90.94 79 PRO A C 1
ATOM 617 O O . PRO A 1 79 ? -4.050 -8.247 12.396 1.00 90.94 79 PRO A O 1
ATOM 620 N N . ALA A 1 80 ? -4.222 -10.412 12.940 1.00 88.19 80 ALA A N 1
ATOM 621 C CA . ALA A 1 80 ? -5.178 -10.176 14.026 1.00 88.19 80 ALA A CA 1
ATOM 622 C C . ALA A 1 80 ? -4.625 -9.295 15.156 1.00 88.19 80 ALA A C 1
ATOM 624 O O . ALA A 1 80 ? -5.378 -8.547 15.779 1.00 88.19 80 ALA A O 1
ATOM 625 N N . ASP A 1 81 ? -3.321 -9.374 15.377 1.00 90.75 81 ASP A N 1
ATOM 626 C CA . ASP A 1 81 ? -2.529 -8.643 16.358 1.00 90.75 81 ASP A CA 1
ATOM 627 C C . ASP A 1 81 ? -1.843 -7.400 15.771 1.00 90.75 81 ASP A C 1
ATOM 629 O O . ASP A 1 81 ? -1.075 -6.736 16.467 1.00 90.75 81 ASP A O 1
ATOM 633 N N . TYR A 1 82 ? -2.132 -7.042 14.514 1.00 91.38 82 TYR A N 1
ATOM 634 C CA . TYR A 1 82 ? -1.530 -5.873 13.891 1.00 91.38 82 TYR A CA 1
ATOM 635 C C . TYR A 1 82 ? -1.900 -4.599 14.660 1.00 91.38 82 TYR A C 1
ATOM 637 O O . TYR A 1 82 ? -3.074 -4.215 14.782 1.00 91.38 82 TYR A O 1
ATOM 645 N N . THR A 1 83 ? -0.870 -3.912 15.147 1.00 91.50 83 THR A N 1
ATOM 646 C CA . THR A 1 83 ? -1.007 -2.633 15.836 1.00 91.50 83 THR A CA 1
ATOM 647 C C . THR A 1 83 ? -0.399 -1.510 15.016 1.00 91.50 83 THR A C 1
ATOM 649 O O . THR A 1 83 ? 0.632 -1.660 14.370 1.00 91.50 83 THR A O 1
ATOM 652 N N . LEU A 1 84 ? -1.044 -0.351 15.074 1.00 88.44 84 LEU A N 1
ATOM 653 C CA . LEU A 1 84 ? -0.556 0.891 14.504 1.00 88.44 84 LEU A CA 1
ATOM 654 C C . LEU A 1 84 ? -0.477 1.919 15.629 1.00 88.44 84 LEU A C 1
ATOM 656 O O . LEU A 1 84 ? -1.451 2.133 16.352 1.00 88.44 84 LEU A O 1
ATOM 660 N N . ARG A 1 85 ? 0.702 2.522 15.825 1.00 85.00 85 ARG A N 1
ATOM 661 C CA . ARG A 1 85 ? 0.970 3.445 16.949 1.00 85.00 85 ARG A CA 1
ATOM 662 C C . ARG A 1 85 ? 0.576 2.845 18.317 1.00 85.00 85 ARG A C 1
ATOM 664 O O . ARG A 1 85 ? 0.014 3.529 19.170 1.00 85.00 85 ARG A O 1
ATOM 671 N N . GLY A 1 86 ? 0.825 1.544 18.503 1.00 87.62 86 GLY A N 1
ATOM 672 C CA . GLY A 1 86 ? 0.541 0.814 19.745 1.00 87.62 86 GLY A CA 1
ATOM 673 C C . GLY A 1 86 ? -0.936 0.497 20.004 1.00 87.62 86 GLY A C 1
ATOM 674 O O . GLY A 1 86 ? -1.271 0.056 21.100 1.00 87.62 86 GLY A O 1
ATOM 675 N N . ARG A 1 87 ? -1.834 0.715 19.033 1.00 90.12 87 ARG A N 1
ATOM 676 C CA . ARG A 1 87 ? -3.261 0.368 19.143 1.00 90.12 87 ARG A CA 1
ATOM 677 C C . ARG A 1 87 ? -3.683 -0.595 18.036 1.00 90.12 87 ARG A C 1
ATOM 679 O O . ARG A 1 87 ? -3.160 -0.482 16.928 1.00 90.12 87 ARG A O 1
ATOM 686 N N . PRO A 1 88 ? -4.633 -1.514 18.280 1.00 91.38 88 PRO A N 1
ATOM 687 C CA . PRO A 1 88 ? -5.146 -2.395 17.235 1.00 91.38 88 PRO A CA 1
ATOM 688 C C . PRO A 1 88 ? -5.687 -1.591 16.049 1.00 91.38 88 PRO A C 1
ATOM 690 O O . PRO A 1 88 ? -6.548 -0.725 16.218 1.00 91.38 88 PRO A O 1
ATOM 693 N N . VAL A 1 89 ? -5.228 -1.891 14.830 1.00 91.00 89 VAL A N 1
ATOM 694 C CA . VAL A 1 89 ? -5.629 -1.113 13.641 1.00 91.00 89 VAL A CA 1
ATOM 695 C C . VAL A 1 89 ? -7.138 -1.149 13.396 1.00 91.00 89 VAL A C 1
ATOM 697 O O . VAL A 1 89 ? -7.738 -0.157 12.998 1.00 91.00 89 VAL A O 1
ATOM 700 N N . ARG A 1 90 ? -7.781 -2.266 13.744 1.00 89.31 90 ARG A N 1
ATOM 701 C CA . ARG A 1 90 ? -9.235 -2.465 13.648 1.00 89.31 90 ARG A CA 1
ATOM 702 C C . ARG A 1 90 ? -10.019 -1.478 14.517 1.00 89.31 90 ARG A C 1
ATOM 704 O O . ARG A 1 90 ? -11.097 -1.032 14.134 1.00 89.31 90 ARG A O 1
ATOM 711 N N . GLU A 1 91 ? -9.487 -1.134 15.688 1.00 90.44 91 GLU A N 1
ATOM 712 C CA . GLU A 1 91 ? -10.075 -0.121 16.567 1.00 90.44 91 GLU A CA 1
ATOM 713 C C . GLU A 1 91 ? -9.911 1.279 15.968 1.00 90.44 91 GLU A C 1
ATOM 715 O O . GLU A 1 91 ? -10.830 2.089 16.028 1.00 90.44 91 GLU A O 1
ATOM 720 N N . LEU A 1 92 ? -8.756 1.549 15.356 1.00 89.69 92 LEU A N 1
ATOM 721 C CA . LEU A 1 92 ? -8.455 2.835 14.734 1.00 89.69 92 LEU A CA 1
ATOM 722 C C . LEU A 1 92 ? -9.326 3.108 13.502 1.00 89.69 92 LEU A C 1
ATOM 724 O O . LEU A 1 92 ? -9.819 4.225 13.368 1.00 89.69 92 LEU A O 1
ATOM 728 N N . VAL A 1 93 ? -9.583 2.097 12.663 1.00 91.00 93 VAL A N 1
ATOM 729 C CA . VAL A 1 93 ? -10.542 2.199 11.544 1.00 91.00 93 VAL A CA 1
ATOM 730 C C . VAL A 1 93 ? -11.926 2.575 12.066 1.00 91.00 93 VAL A C 1
ATOM 732 O O . VAL A 1 93 ? -12.506 3.553 11.620 1.00 91.00 93 VAL A O 1
ATOM 735 N N . ARG A 1 94 ? -12.429 1.872 13.089 1.00 88.62 94 ARG A N 1
ATOM 736 C CA . ARG A 1 94 ? -13.740 2.178 13.696 1.00 88.62 94 ARG A CA 1
ATOM 737 C C . ARG A 1 94 ? -13.820 3.568 14.327 1.00 88.62 94 ARG A C 1
ATOM 739 O O . ARG A 1 94 ? -14.914 4.094 14.493 1.00 88.62 94 ARG A O 1
ATOM 746 N N . LYS A 1 95 ? -12.680 4.133 14.722 1.00 89.44 95 LYS A N 1
ATOM 747 C CA . LYS A 1 95 ? -12.568 5.494 15.261 1.00 89.44 95 LYS A CA 1
ATOM 748 C C . LYS A 1 95 ? -12.399 6.557 14.170 1.00 89.44 95 LYS A C 1
ATOM 750 O O . LYS A 1 95 ? -12.187 7.714 14.521 1.00 89.44 95 LYS A O 1
ATOM 755 N N . GLY A 1 96 ? -12.467 6.177 12.893 1.00 87.81 96 GLY A N 1
ATOM 756 C CA . GLY A 1 96 ? -12.350 7.092 11.761 1.00 87.81 96 GLY A CA 1
ATOM 757 C C . GLY A 1 96 ? -10.937 7.633 11.561 1.00 87.81 96 GLY A C 1
ATOM 758 O O . GLY A 1 96 ? -10.766 8.730 11.042 1.00 87.81 96 GLY A O 1
ATOM 759 N N . LEU A 1 97 ? -9.894 6.910 12.004 1.00 88.50 97 LEU A N 1
ATOM 760 C CA . LEU A 1 97 ? -8.514 7.396 11.867 1.00 88.50 97 LEU A CA 1
ATOM 761 C C . LEU A 1 97 ? -8.145 7.642 10.396 1.00 88.50 97 LEU A C 1
ATOM 763 O O . LEU A 1 97 ? -7.435 8.596 10.103 1.00 88.50 97 LEU A O 1
ATOM 767 N N . PHE A 1 98 ? -8.601 6.770 9.498 1.00 89.94 98 PHE A N 1
ATOM 768 C CA . PHE A 1 98 ? -8.279 6.823 8.072 1.00 89.94 98 PHE A CA 1
ATOM 769 C C . PHE A 1 98 ? -9.240 7.704 7.268 1.00 89.94 98 PHE A C 1
ATOM 771 O O . PHE A 1 98 ? -9.015 7.901 6.076 1.00 89.94 98 PHE A O 1
ATOM 778 N N . ASP A 1 99 ? -10.283 8.244 7.900 1.00 88.19 99 ASP A N 1
ATOM 779 C CA . ASP A 1 99 ? -11.266 9.075 7.215 1.00 88.19 99 ASP A CA 1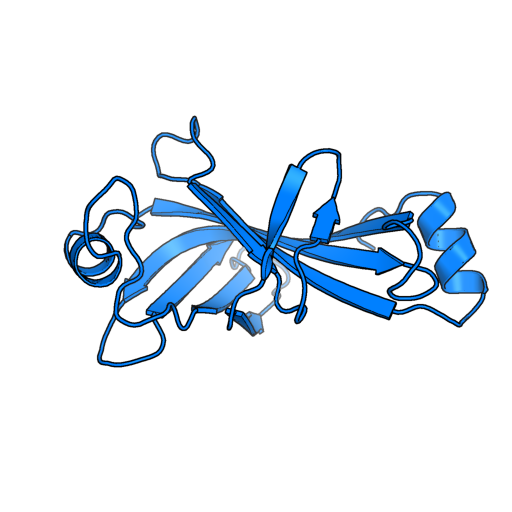
ATOM 780 C C . ASP A 1 99 ? -10.580 10.328 6.682 1.00 88.19 99 ASP A C 1
ATOM 782 O O . ASP A 1 99 ? -9.866 11.028 7.415 1.00 88.19 99 ASP A O 1
ATOM 786 N N . ARG A 1 100 ? -10.811 10.624 5.397 1.00 89.88 100 ARG A N 1
ATOM 787 C CA . ARG A 1 100 ? -10.167 11.741 4.694 1.00 89.88 100 ARG A CA 1
ATOM 788 C C . ARG A 1 100 ? -8.641 11.652 4.651 1.00 89.88 100 ARG A C 1
ATOM 790 O O . ARG A 1 100 ? -7.958 12.666 4.503 1.00 89.88 100 ARG A O 1
ATOM 797 N N . GLY A 1 101 ? -8.099 10.453 4.854 1.00 92.25 101 GLY A N 1
ATOM 798 C CA . GLY A 1 101 ? -6.723 10.137 4.506 1.00 92.25 101 GLY A CA 1
ATOM 799 C C . GLY A 1 101 ? -6.549 10.062 2.993 1.00 92.25 101 GLY A C 1
ATOM 800 O O . GLY A 1 101 ? -7.468 10.344 2.229 1.00 92.25 101 GLY A O 1
ATOM 801 N N . TRP A 1 102 ? -5.370 9.649 2.559 1.00 94.31 102 TRP A N 1
ATOM 802 C CA . TRP A 1 102 ? -5.038 9.540 1.145 1.00 94.31 102 TRP A CA 1
ATOM 803 C C . TRP A 1 102 ? -4.440 8.171 0.851 1.00 94.31 102 TRP A C 1
ATOM 805 O O . TRP A 1 102 ? -3.696 7.637 1.679 1.00 94.31 102 TRP A O 1
ATOM 815 N N . ILE A 1 103 ? -4.748 7.605 -0.316 1.00 94.94 103 ILE A N 1
ATOM 816 C CA . ILE A 1 103 ? -4.114 6.379 -0.805 1.00 94.94 103 ILE A CA 1
ATOM 817 C C . ILE A 1 103 ? -3.489 6.637 -2.165 1.00 94.94 103 ILE A C 1
ATOM 819 O O . ILE A 1 103 ? -4.154 7.082 -3.099 1.00 94.94 103 ILE A O 1
ATOM 823 N N . VAL A 1 104 ? -2.215 6.272 -2.280 1.00 94.44 104 VAL A N 1
ATOM 824 C CA . VAL A 1 104 ? -1.510 6.200 -3.557 1.00 94.44 104 VAL A CA 1
ATOM 825 C C . VAL A 1 104 ? -1.190 4.743 -3.849 1.00 94.44 104 VAL A C 1
ATOM 827 O O . VAL A 1 104 ? -0.438 4.107 -3.111 1.00 94.44 104 VAL A O 1
ATOM 830 N N . GLN A 1 105 ? -1.729 4.216 -4.945 1.00 95.25 105 GLN A N 1
ATOM 831 C CA . GLN A 1 105 ? -1.327 2.923 -5.484 1.00 95.25 105 GLN A CA 1
ATOM 832 C C . GLN A 1 105 ? -0.284 3.142 -6.576 1.00 95.25 105 GLN A C 1
ATOM 834 O O . GLN A 1 105 ? -0.544 3.796 -7.589 1.00 95.25 105 GLN A O 1
ATOM 839 N N . ARG A 1 106 ? 0.886 2.533 -6.415 1.00 94.56 106 ARG A N 1
ATOM 840 C CA . ARG A 1 106 ? 1.957 2.484 -7.411 1.00 94.56 106 ARG A CA 1
ATOM 841 C C . ARG A 1 106 ? 2.175 1.044 -7.837 1.00 94.56 106 ARG A C 1
ATOM 843 O O . ARG A 1 106 ? 2.209 0.165 -6.994 1.00 94.56 106 ARG A O 1
ATOM 850 N N . ARG A 1 107 ? 2.367 0.803 -9.127 1.00 94.50 107 ARG A N 1
ATOM 851 C CA . ARG A 1 107 ? 2.821 -0.489 -9.636 1.00 94.50 107 ARG A CA 1
ATOM 852 C C . ARG A 1 107 ? 4.310 -0.415 -9.899 1.00 94.50 107 ARG A C 1
ATOM 854 O O . ARG A 1 107 ? 4.723 0.344 -10.775 1.00 94.50 107 ARG A O 1
ATOM 861 N N . ALA A 1 108 ? 5.084 -1.157 -9.122 1.00 94.75 108 ALA A N 1
ATOM 862 C CA . ALA A 1 108 ? 6.528 -1.274 -9.246 1.00 94.75 108 ALA A CA 1
ATOM 863 C C . ALA A 1 108 ? 6.887 -2.390 -10.231 1.00 94.75 108 ALA A C 1
ATOM 865 O O . ALA A 1 108 ? 6.229 -3.426 -10.245 1.00 94.75 108 ALA A O 1
ATOM 866 N N . PHE A 1 109 ? 7.930 -2.184 -11.035 1.00 95.06 109 PHE A N 1
ATOM 867 C CA . PHE A 1 109 ? 8.399 -3.123 -12.053 1.00 95.06 109 PHE A CA 1
ATOM 868 C C . PHE A 1 109 ? 9.880 -3.443 -11.873 1.00 95.06 109 PHE A C 1
ATOM 870 O O . PHE A 1 109 ? 10.692 -2.550 -11.617 1.00 95.06 109 PHE A O 1
ATOM 877 N N . ALA A 1 110 ? 10.237 -4.706 -12.078 1.00 94.31 110 ALA A N 1
ATOM 878 C CA . ALA A 1 110 ? 11.615 -5.188 -12.065 1.00 94.31 110 ALA A CA 1
ATOM 879 C C . ALA A 1 110 ? 11.825 -6.246 -13.169 1.00 94.31 110 ALA A C 1
ATOM 881 O O . ALA A 1 110 ? 10.843 -6.823 -13.642 1.00 94.31 110 ALA A O 1
ATOM 882 N N . PRO A 1 111 ? 13.071 -6.531 -13.591 1.00 94.50 111 PRO A N 1
ATOM 883 C CA . PRO A 1 111 ? 13.363 -7.618 -14.530 1.00 94.50 111 PRO A CA 1
ATOM 884 C C . PRO A 1 111 ? 12.979 -8.987 -13.955 1.00 94.50 111 PRO A C 1
ATOM 886 O O . PRO A 1 111 ? 12.430 -9.837 -14.652 1.00 94.50 111 PRO A O 1
ATOM 889 N N . ASP A 1 112 ? 13.222 -9.164 -12.658 1.00 93.81 112 ASP A N 1
ATOM 890 C CA . ASP A 1 112 ? 12.884 -10.331 -11.853 1.00 93.81 112 ASP A CA 1
ATOM 891 C C . ASP A 1 112 ? 12.801 -9.919 -10.368 1.00 93.81 112 ASP A C 1
ATOM 893 O O . ASP A 1 112 ? 13.118 -8.784 -10.015 1.00 93.81 112 ASP A O 1
ATOM 897 N N . TRP A 1 113 ? 12.378 -10.836 -9.493 1.00 92.12 113 TRP A N 1
ATOM 898 C CA . TRP A 1 113 ? 12.229 -10.576 -8.052 1.00 92.12 113 TRP A CA 1
ATOM 899 C C . TRP A 1 113 ? 13.549 -10.514 -7.271 1.00 92.12 113 TRP A C 1
ATOM 901 O O . TRP A 1 113 ? 13.550 -10.134 -6.104 1.00 92.12 113 TRP A O 1
ATOM 911 N N . SER A 1 114 ? 14.667 -10.913 -7.883 1.00 91.62 114 SER A N 1
ATOM 912 C CA . SER A 1 114 ? 16.003 -10.818 -7.278 1.00 91.62 114 SER A CA 1
ATOM 913 C C . SER A 1 114 ? 16.714 -9.503 -7.606 1.00 91.62 114 SER A C 1
ATOM 915 O O . SER A 1 114 ? 17.686 -9.133 -6.945 1.00 91.62 114 SER A O 1
ATOM 917 N N . SER A 1 115 ? 16.217 -8.795 -8.614 1.00 91.06 115 SER A N 1
ATOM 918 C CA . SER A 1 115 ? 16.716 -7.516 -9.085 1.00 91.06 115 SER A CA 1
ATOM 919 C C . SER A 1 115 ? 15.995 -6.355 -8.395 1.00 91.06 115 SER A C 1
ATOM 921 O O . SER A 1 115 ? 14.819 -6.463 -8.043 1.00 91.06 115 SER A O 1
ATOM 923 N N . PRO A 1 116 ? 16.668 -5.206 -8.214 1.00 90.75 116 PRO A N 1
ATOM 924 C CA . PRO A 1 116 ? 16.015 -4.019 -7.683 1.00 90.75 116 PRO A CA 1
ATOM 925 C C . PRO A 1 116 ? 14.905 -3.525 -8.621 1.00 90.75 116 PRO A C 1
ATOM 927 O O . PRO A 1 116 ? 14.961 -3.708 -9.842 1.00 90.75 116 PRO A O 1
ATOM 930 N N . VAL A 1 117 ? 13.922 -2.829 -8.044 1.00 94.06 117 VAL A N 1
ATOM 931 C CA . VAL A 1 117 ? 12.870 -2.156 -8.812 1.00 94.06 117 VAL A CA 1
ATOM 932 C C . VAL A 1 117 ? 13.503 -1.175 -9.800 1.00 94.06 117 VAL A C 1
ATOM 934 O O . VAL A 1 117 ? 14.259 -0.287 -9.412 1.00 94.06 117 VAL A O 1
ATOM 937 N N . THR A 1 118 ? 13.172 -1.333 -11.080 1.00 93.50 118 THR A N 1
ATOM 938 C CA . THR A 1 118 ? 13.653 -0.478 -12.176 1.00 93.50 118 THR A CA 1
ATOM 939 C C . THR A 1 118 ? 12.861 0.820 -12.264 1.00 93.50 118 THR A C 1
ATOM 941 O O . THR A 1 118 ? 13.422 1.876 -12.534 1.00 93.50 118 THR A O 1
ATOM 944 N N . GLY A 1 119 ? 11.554 0.755 -12.013 1.00 92.50 119 GLY A N 1
ATOM 945 C CA . GLY A 1 119 ? 10.672 1.915 -12.053 1.00 92.50 119 GLY A CA 1
ATOM 946 C C . GLY A 1 119 ? 9.265 1.577 -11.579 1.00 92.50 119 GLY A C 1
ATOM 947 O O . GLY A 1 119 ? 8.958 0.429 -11.260 1.00 92.50 119 GLY A O 1
ATOM 948 N N . TRP A 1 120 ? 8.395 2.580 -11.521 1.00 93.31 120 TRP A N 1
ATOM 949 C CA . TRP A 1 120 ? 6.994 2.3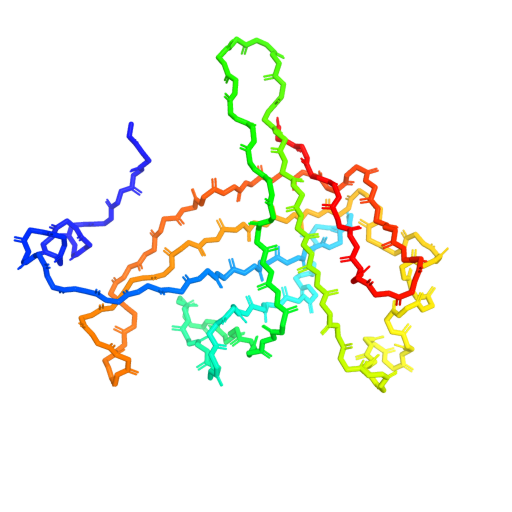97 -11.153 1.00 93.31 120 TRP A CA 1
ATOM 950 C C . TRP A 1 120 ? 6.086 3.367 -11.901 1.00 93.31 120 TRP A C 1
ATOM 952 O O . TRP A 1 120 ? 6.529 4.401 -12.396 1.00 93.31 120 TRP A O 1
ATOM 962 N N . ILE A 1 121 ? 4.793 3.054 -11.927 1.00 93.25 121 ILE A N 1
ATOM 963 C CA . ILE A 1 121 ? 3.742 3.978 -12.367 1.00 93.25 121 ILE A CA 1
ATOM 964 C C . ILE A 1 121 ? 2.707 4.149 -11.262 1.00 93.25 121 ILE A C 1
ATOM 966 O O . ILE A 1 121 ? 2.380 3.195 -10.561 1.00 93.25 121 ILE A O 1
ATOM 970 N N . THR A 1 122 ? 2.139 5.342 -11.120 1.00 92.50 122 THR A N 1
ATOM 971 C CA . THR A 1 122 ? 1.015 5.559 -10.198 1.00 92.50 122 THR A CA 1
ATOM 972 C C . THR A 1 122 ? -0.275 5.053 -10.837 1.00 92.50 122 THR A C 1
ATOM 974 O O . THR A 1 122 ? -0.742 5.613 -11.825 1.00 92.50 122 THR A O 1
ATOM 977 N N . ILE A 1 123 ? -0.875 3.994 -10.299 1.00 91.81 123 ILE A N 1
ATOM 978 C CA . ILE A 1 123 ? -2.138 3.419 -10.783 1.00 91.81 123 ILE A CA 1
ATOM 979 C C . ILE A 1 123 ? -3.337 4.220 -10.287 1.00 91.81 123 ILE A C 1
ATOM 981 O O . ILE A 1 123 ? -4.252 4.464 -11.073 1.00 91.81 123 ILE A O 1
ATOM 985 N N . PHE A 1 124 ? -3.298 4.685 -9.045 1.00 92.56 124 PHE A N 1
ATOM 986 C CA . PHE A 1 124 ? -4.373 5.457 -8.438 1.00 92.56 124 PHE A CA 1
ATOM 987 C C . PHE A 1 124 ? -3.810 6.404 -7.382 1.00 92.56 124 PHE A C 1
ATOM 989 O O . PHE A 1 124 ? -2.770 6.117 -6.787 1.00 92.56 124 PHE A O 1
ATOM 996 N N . ASP A 1 125 ? -4.477 7.532 -7.191 1.00 93.44 125 ASP A N 1
ATOM 997 C CA . ASP A 1 125 ? -4.061 8.604 -6.295 1.00 93.44 125 ASP A CA 1
ATOM 998 C C . ASP A 1 125 ? -5.322 9.366 -5.865 1.00 93.44 125 ASP A C 1
ATOM 1000 O O . ASP A 1 125 ? -5.931 10.024 -6.705 1.00 93.44 125 ASP A O 1
ATOM 1004 N N . GLY A 1 126 ? -5.775 9.213 -4.616 1.00 93.50 126 GLY A N 1
ATOM 1005 C CA . GLY A 1 126 ? -7.047 9.805 -4.184 1.00 93.50 126 GLY A CA 1
ATOM 1006 C C . GLY A 1 126 ? -7.301 9.823 -2.674 1.00 93.50 126 GLY A C 1
ATOM 1007 O O . GLY A 1 126 ? -6.589 9.190 -1.889 1.00 93.50 126 GLY A O 1
ATOM 1008 N N . GLU A 1 127 ? -8.360 10.536 -2.277 1.00 94.75 127 GLU A N 1
ATOM 1009 C CA . GLU A 1 127 ? -8.825 10.679 -0.889 1.00 94.75 127 GLU A CA 1
ATOM 1010 C C . GLU A 1 127 ? -9.649 9.461 -0.463 1.00 94.75 127 GLU A C 1
ATOM 1012 O O . GLU A 1 127 ? -10.524 8.995 -1.194 1.00 94.75 127 GLU A O 1
ATOM 1017 N N . ILE A 1 128 ? -9.421 8.975 0.756 1.00 94.31 128 ILE A N 1
ATOM 1018 C CA . ILE A 1 128 ? -10.262 7.964 1.397 1.00 94.31 128 ILE A CA 1
ATOM 1019 C C . ILE A 1 128 ? -11.592 8.617 1.781 1.00 94.31 128 ILE A C 1
ATOM 1021 O O . ILE A 1 128 ? -11.653 9.441 2.698 1.00 94.31 128 ILE A O 1
ATOM 1025 N N . THR A 1 129 ? -12.664 8.215 1.106 1.00 93.31 129 THR A N 1
ATOM 1026 C CA . THR A 1 129 ? -14.028 8.682 1.380 1.00 93.31 129 THR A CA 1
ATOM 1027 C C . THR A 1 129 ? -14.675 7.919 2.528 1.00 93.31 129 THR A C 1
ATOM 1029 O O . THR A 1 129 ? -15.409 8.509 3.317 1.00 93.31 129 THR A O 1
ATOM 1032 N N . ASP A 1 130 ? -14.377 6.625 2.635 1.00 91.56 130 ASP A N 1
ATOM 1033 C CA . ASP A 1 130 ? -14.865 5.742 3.690 1.00 91.56 130 ASP A CA 1
ATOM 1034 C C . ASP A 1 130 ? -13.834 4.648 3.987 1.00 91.56 130 ASP A C 1
ATOM 1036 O O . ASP A 1 130 ? -13.277 4.034 3.071 1.00 91.56 130 ASP A O 1
ATOM 1040 N N . ALA A 1 131 ? -13.606 4.387 5.274 1.00 91.94 131 ALA A N 1
ATOM 1041 C CA . ALA A 1 131 ? -12.805 3.270 5.752 1.00 91.94 131 ALA A CA 1
ATOM 1042 C C . ALA A 1 131 ? -13.647 2.407 6.697 1.00 91.94 131 ALA A C 1
ATOM 1044 O O . ALA A 1 131 ? -13.986 2.814 7.808 1.00 91.94 131 ALA A O 1
ATOM 1045 N N . SER A 1 132 ? -13.952 1.179 6.288 1.00 90.75 132 SER A N 1
ATOM 1046 C CA . SER A 1 132 ? -14.867 0.307 7.022 1.00 90.75 132 SER A CA 1
ATOM 1047 C C . SER A 1 132 ? -14.261 -1.055 7.364 1.00 90.75 132 SER A C 1
ATOM 1049 O O . SER A 1 132 ? -13.380 -1.592 6.689 1.00 90.75 132 SER A O 1
ATOM 1051 N N . TYR A 1 133 ? -14.728 -1.621 8.482 1.00 86.94 133 TYR A N 1
ATOM 1052 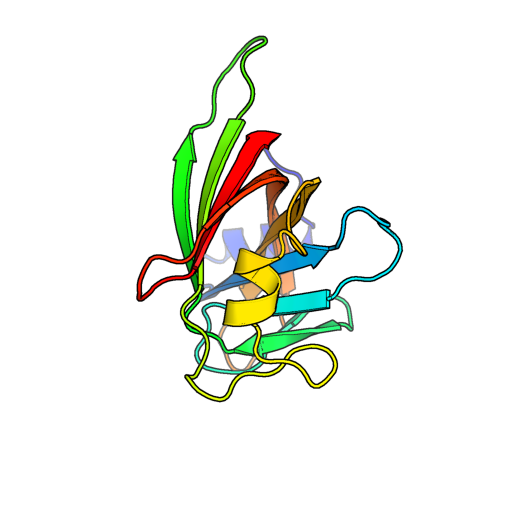C CA . TYR A 1 133 ? -14.308 -2.927 8.992 1.00 86.94 133 TYR A CA 1
ATOM 1053 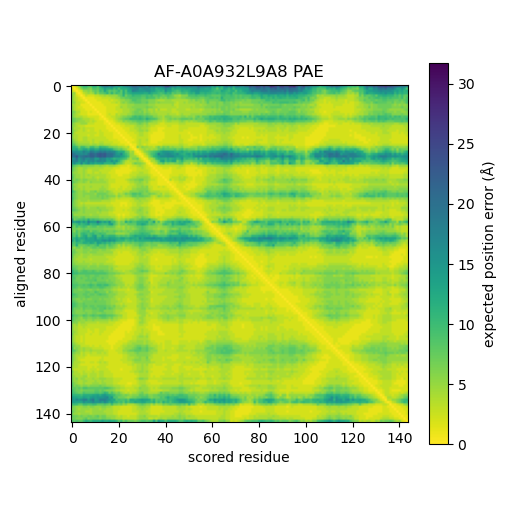C C . TYR A 1 133 ? -15.513 -3.705 9.541 1.00 86.94 133 TYR A C 1
ATOM 1055 O O . TYR A 1 133 ? -16.017 -3.413 10.630 1.00 86.94 133 TYR A O 1
ATOM 1063 N N . LEU A 1 134 ? -15.943 -4.729 8.796 1.00 82.69 134 LEU A N 1
ATOM 1064 C CA . LEU A 1 134 ? -17.089 -5.598 9.116 1.00 82.69 134 LEU A CA 1
ATOM 1065 C C . LEU A 1 134 ? -16.688 -7.075 9.299 1.00 82.69 134 LEU A C 1
ATOM 1067 O O . LEU A 1 134 ? -17.472 -7.977 9.026 1.00 82.69 134 LEU A O 1
ATOM 1071 N N . GLY A 1 135 ? -15.464 -7.344 9.755 1.00 79.44 135 GLY A N 1
ATOM 1072 C CA . GLY A 1 135 ? -14.941 -8.708 9.889 1.00 79.44 135 GLY A CA 1
ATOM 1073 C C . GLY A 1 135 ? -13.555 -8.800 9.279 1.00 79.44 135 GLY A C 1
ATOM 1074 O O . GLY A 1 135 ? -12.592 -8.521 9.968 1.00 79.44 135 GLY A O 1
ATOM 1075 N N . LEU A 1 136 ? -13.453 -9.158 8.005 1.00 79.06 136 LEU A N 1
ATOM 1076 C CA . LEU A 1 136 ? -12.272 -9.004 7.151 1.00 79.06 136 LEU A CA 1
ATOM 1077 C C . LEU A 1 136 ? -12.773 -8.969 5.697 1.00 79.06 136 LEU A C 1
ATOM 1079 O O . LEU A 1 136 ? -13.738 -9.682 5.405 1.00 79.06 136 LEU A O 1
ATOM 1083 N N . PRO A 1 137 ? -12.147 -8.202 4.788 1.00 90.06 137 PRO A N 1
ATOM 1084 C CA . PRO A 1 137 ? -11.006 -7.291 4.976 1.00 90.06 137 PRO A CA 1
ATOM 1085 C C . PRO A 1 137 ? -11.401 -5.909 5.549 1.00 90.06 137 PRO A C 1
ATOM 1087 O O . PRO A 1 137 ? -12.583 -5.589 5.676 1.00 90.06 137 PRO A O 1
ATOM 1090 N N . ILE A 1 138 ? -10.410 -5.076 5.899 1.00 93.00 138 ILE A N 1
ATOM 1091 C CA . ILE A 1 138 ? -10.600 -3.616 5.982 1.00 93.00 138 ILE A CA 1
ATOM 1092 C C . ILE A 1 138 ? -10.785 -3.111 4.552 1.00 93.00 138 ILE A C 1
ATOM 1094 O O . ILE A 1 138 ? -9.981 -3.437 3.679 1.00 93.00 138 ILE A O 1
ATOM 1098 N N . THR A 1 139 ? -11.834 -2.329 4.326 1.00 94.44 139 THR A N 1
ATOM 1099 C CA . THR A 1 139 ? -12.161 -1.774 3.011 1.00 94.44 139 THR A CA 1
ATOM 1100 C C . THR A 1 139 ? -11.956 -0.269 3.035 1.00 94.44 139 THR A C 1
ATOM 1102 O O . THR A 1 139 ? -12.509 0.412 3.896 1.00 94.44 139 THR A O 1
ATOM 1105 N N . PHE A 1 140 ? -11.173 0.239 2.088 1.00 94.06 140 PHE A N 1
ATOM 1106 C CA . PHE A 1 140 ? -11.021 1.664 1.824 1.00 94.06 140 PHE A CA 1
ATOM 1107 C C . PHE A 1 140 ? -11.699 1.988 0.498 1.00 94.06 140 PHE A C 1
ATOM 1109 O O . PHE A 1 140 ? -11.324 1.441 -0.542 1.00 94.06 140 PHE A O 1
ATOM 1116 N N . ASN A 1 141 ? -12.684 2.875 0.535 1.00 93.94 141 ASN A N 1
ATOM 1117 C CA . ASN A 1 141 ? -13.245 3.492 -0.657 1.00 93.94 141 ASN A CA 1
ATOM 1118 C C . ASN A 1 141 ? -12.504 4.803 -0.897 1.00 93.94 141 ASN A C 1
ATOM 1120 O O . ASN A 1 141 ? -12.363 5.617 0.016 1.00 93.94 141 ASN A O 1
ATOM 1124 N N . VAL A 1 142 ? -11.996 4.981 -2.110 1.00 93.88 142 VAL A N 1
ATOM 1125 C CA . VAL A 1 142 ? -11.083 6.066 -2.459 1.00 93.88 142 VAL A CA 1
ATOM 1126 C C . VAL A 1 142 ? -11.578 6.746 -3.728 1.00 93.88 142 VAL A C 1
ATOM 1128 O O . VAL A 1 142 ? -12.004 6.064 -4.661 1.00 93.88 142 VAL A O 1
ATOM 1131 N N . SER A 1 143 ? -11.528 8.073 -3.767 1.00 92.88 143 SER A N 1
ATOM 1132 C CA . SER A 1 143 ? -11.907 8.870 -4.937 1.00 92.88 143 SER A CA 1
ATOM 1133 C C . SER A 1 143 ? -10.855 9.925 -5.255 1.00 92.88 143 SER A C 1
ATOM 1135 O O . SER A 1 143 ? -10.332 10.544 -4.326 1.00 92.88 143 SER A O 1
ATOM 1137 N N . SER A 1 144 ? -10.569 10.145 -6.539 1.00 88.50 144 SER A N 1
ATOM 1138 C CA . SER A 1 144 ? -9.606 11.157 -7.009 1.00 88.50 144 SER A CA 1
ATOM 1139 C C . SER A 1 144 ? -10.276 12.390 -7.598 1.00 88.50 144 SER A C 1
ATOM 1141 O O . SER A 1 144 ? -11.177 12.178 -8.443 1.00 88.50 144 SER A O 1
#

Mean predicted aligned error: 5.01 Å

Foldseek 3Di:
DFDWDPLVVVLVVVVAKDKKKWKWKFFLVNPDTQAIAICDPQWAQDPNDIHGYFVKDFPDWADDPDPDWTKTKIWGADDPPDDGPNHGVQVCLVVCRRAQIKMWMKMWMDNDPVGHTRTITTPDIFTFHHWDDDDDDTMTMTID

Radius of gyration: 15.76 Å; Cα contacts (8 Å, |Δi|>4): 325; chains: 1; bounding box: 34×28×44 Å

Nearest PDB structures (foldseek):
  7zn2-assembly1_c  TM=7.471E-01  e=2.337E-06  Escherichia phage T5
  8aa8-assembly2_B  TM=5.856E-01  e=2.477E+00  Thermococcus barophilus
  6weo-assembly7_H  TM=4.716E-01  e=5.038E+00  Mus musculus
  6rxt-assembly1_UQ  TM=2.178E-01  e=5.321E+00  Thermochaetoides thermophila

Solvent-accessible surface area (backbone atoms only — not comparable to full-atom values): 7998 Å² total; per-residue (Å²): 130,84,78,67,52,74,64,36,53,54,43,58,72,67,74,55,65,41,74,39,49,35,39,38,35,29,36,58,82,74,79,50,81,75,45,42,33,17,50,35,97,52,69,44,66,54,98,94,39,71,20,41,47,41,62,43,46,81,76,44,80,48,84,62,87,78,91,59,60,30,40,35,34,38,38,38,49,73,62,95,81,44,60,53,96,88,36,53,44,72,60,39,39,78,68,47,60,49,44,54,8,35,42,37,34,29,39,38,30,19,69,40,93,90,49,70,61,64,39,58,38,78,77,44,64,28,37,22,74,41,51,48,75,88,82,76,48,38,38,36,36,27,40,72